Protein AF-A0A1H1WS53-F1 (afdb_monomer)

Sequence (113 aa):
MIFYGVCLVGAALLAYLMKKSQVQYPCAKAVTLLIFGSLLSNISLAQNFTQSQIPEVNDGIAISNRISYWIIGEGNWSPERFGAFYEQSVFITIALMFVYVFVLMIESRIKNK

Mean predicted aligned error: 5.32 Å

Radius of gyration: 17.28 Å; Cα contacts (8 Å, |Δi|>4): 100; chains: 1; bounding box: 46×21×45 Å

Structure (mmCIF, N/CA/C/O backbone):
data_AF-A0A1H1WS53-F1
#
_entry.id   AF-A0A1H1WS53-F1
#
loop_
_atom_site.group_PDB
_atom_site.id
_atom_site.type_symbol
_atom_site.label_atom_id
_atom_site.label_alt_id
_atom_site.label_comp_id
_atom_site.label_asym_id
_atom_site.label_entity_id
_atom_site.label_seq_id
_atom_site.pdbx_PDB_ins_code
_atom_site.Cartn_x
_atom_site.Cartn_y
_atom_site.Cartn_z
_atom_site.occupancy
_atom_site.B_iso_or_equiv
_atom_site.auth_seq_id
_atom_site.auth_comp_id
_atom_site.auth_asym_id
_atom_site.auth_atom_id
_atom_site.pdbx_PDB_model_num
ATOM 1 N N . MET A 1 1 ? 3.532 -9.779 -7.020 1.00 76.06 1 MET A N 1
ATOM 2 C CA . MET A 1 1 ? 2.281 -9.585 -6.258 1.00 76.06 1 MET A CA 1
ATOM 3 C C . MET A 1 1 ? 2.353 -10.142 -4.837 1.00 76.06 1 MET A C 1
ATOM 5 O O . MET A 1 1 ? 1.518 -9.784 -4.013 1.00 76.06 1 MET A O 1
ATOM 9 N N . ILE A 1 2 ? 3.358 -10.969 -4.520 1.00 88.69 2 ILE A N 1
ATOM 10 C CA . ILE A 1 2 ? 3.563 -11.568 -3.192 1.00 88.69 2 ILE A CA 1
ATOM 11 C C . ILE A 1 2 ? 3.655 -10.493 -2.100 1.00 88.69 2 ILE A C 1
ATOM 13 O O . ILE A 1 2 ? 3.060 -10.653 -1.039 1.00 88.69 2 ILE A O 1
ATOM 17 N N . PHE A 1 3 ? 4.324 -9.368 -2.383 1.00 91.00 3 PHE A N 1
ATOM 18 C CA . PHE A 1 3 ? 4.463 -8.256 -1.437 1.00 91.00 3 PHE A CA 1
ATOM 19 C C . PHE A 1 3 ? 3.110 -7.747 -0.905 1.00 91.00 3 PHE A C 1
ATOM 21 O O . PHE A 1 3 ? 2.933 -7.636 0.306 1.00 91.00 3 PHE A O 1
ATOM 28 N N . TYR A 1 4 ? 2.124 -7.521 -1.779 1.00 91.00 4 TYR A N 1
ATOM 29 C CA . TYR A 1 4 ? 0.796 -7.063 -1.356 1.00 91.00 4 TYR A CA 1
ATOM 30 C C . TYR A 1 4 ? 0.076 -8.098 -0.488 1.00 91.00 4 TYR A C 1
ATOM 32 O O . TYR A 1 4 ? -0.558 -7.732 0.500 1.00 91.00 4 TYR A O 1
ATOM 40 N N . GLY A 1 5 ? 0.226 -9.388 -0.806 1.00 91.69 5 GLY A N 1
ATOM 41 C CA . GLY A 1 5 ? -0.282 -10.474 0.033 1.00 91.69 5 GLY A CA 1
ATOM 42 C C . GLY A 1 5 ? 0.329 -10.452 1.436 1.00 91.69 5 GLY A C 1
ATOM 43 O O . GLY A 1 5 ? -0.400 -10.524 2.424 1.00 91.69 5 GLY A O 1
ATOM 44 N N . VAL A 1 6 ? 1.649 -10.262 1.537 1.00 93.81 6 VAL A N 1
ATOM 45 C CA . VAL A 1 6 ? 2.354 -10.127 2.823 1.00 93.81 6 VAL A CA 1
ATOM 46 C C . VAL A 1 6 ? 1.849 -8.914 3.609 1.00 93.81 6 VAL A C 1
ATOM 48 O O . VAL A 1 6 ? 1.577 -9.040 4.802 1.00 93.81 6 VAL A O 1
ATOM 51 N N . CYS A 1 7 ? 1.655 -7.761 2.960 1.00 95.00 7 CYS A N 1
ATOM 52 C CA . CYS A 1 7 ? 1.100 -6.572 3.612 1.00 95.00 7 CYS A CA 1
ATOM 53 C C . CYS A 1 7 ? -0.321 -6.804 4.143 1.00 95.00 7 CYS A C 1
ATOM 55 O O . CYS A 1 7 ? -0.612 -6.420 5.274 1.00 95.00 7 CYS A O 1
ATOM 57 N N . LEU A 1 8 ? -1.193 -7.454 3.364 1.00 95.81 8 LEU A N 1
ATOM 58 C CA . LEU A 1 8 ? -2.568 -7.760 3.772 1.00 95.81 8 LEU A CA 1
ATOM 59 C C . LEU A 1 8 ? -2.613 -8.720 4.962 1.00 95.81 8 LEU A C 1
ATOM 61 O O . LEU A 1 8 ? -3.307 -8.450 5.943 1.00 95.81 8 LEU A O 1
ATOM 65 N N . VAL A 1 9 ? -1.841 -9.807 4.908 1.00 97.00 9 VAL A N 1
ATOM 66 C CA . VAL A 1 9 ? -1.746 -10.771 6.013 1.00 97.00 9 VAL A CA 1
ATOM 67 C C . VAL A 1 9 ? -1.169 -10.099 7.259 1.00 97.00 9 VAL A C 1
ATOM 69 O O . VAL A 1 9 ? -1.732 -10.238 8.343 1.00 97.00 9 VAL A O 1
ATOM 72 N N . GLY A 1 10 ? -0.100 -9.312 7.111 1.00 95.69 10 GLY A N 1
ATOM 73 C CA . GLY A 1 10 ? 0.497 -8.553 8.208 1.00 95.69 10 GLY A CA 1
ATOM 74 C C . GLY A 1 10 ? -0.486 -7.571 8.849 1.00 95.69 10 GLY A C 1
ATOM 75 O O . GLY A 1 10 ? -0.589 -7.521 10.073 1.00 95.69 10 GLY A O 1
ATOM 76 N N . ALA A 1 11 ? -1.264 -6.843 8.044 1.00 96.50 11 ALA A N 1
ATOM 77 C CA . ALA A 1 11 ? -2.276 -5.912 8.537 1.00 96.50 11 ALA A CA 1
ATOM 78 C C . ALA A 1 11 ? -3.418 -6.633 9.266 1.00 96.50 11 ALA A C 1
ATOM 80 O O . ALA A 1 11 ? -3.827 -6.193 10.340 1.00 96.50 11 ALA A O 1
ATOM 81 N N . ALA A 1 12 ? -3.897 -7.762 8.735 1.00 96.44 12 ALA A N 1
ATOM 82 C CA . ALA A 1 12 ? -4.932 -8.568 9.378 1.00 96.44 12 ALA A CA 1
ATOM 83 C C . ALA A 1 12 ? -4.462 -9.139 10.727 1.00 96.44 12 ALA A C 1
ATOM 85 O O . ALA A 1 12 ? -5.178 -9.041 11.726 1.00 96.44 12 ALA A O 1
ATOM 86 N N . LEU A 1 13 ? -3.239 -9.678 10.779 1.00 97.19 13 LEU A N 1
ATOM 87 C CA . LEU A 1 13 ? -2.628 -10.166 12.017 1.00 97.19 13 LEU A CA 1
ATOM 88 C C . LEU A 1 13 ? -2.457 -9.036 13.035 1.00 97.19 13 LEU A C 1
ATOM 90 O O . LEU A 1 13 ? -2.826 -9.199 14.198 1.00 97.19 13 LEU A O 1
ATOM 94 N N . LEU A 1 14 ? -1.959 -7.875 12.605 1.00 95.75 14 LEU A N 1
ATOM 95 C CA . LEU A 1 14 ? -1.790 -6.712 13.472 1.00 95.75 14 LEU A CA 1
ATOM 96 C C . LEU A 1 14 ? -3.140 -6.242 14.033 1.00 95.75 14 LEU A C 1
ATOM 98 O O . LEU A 1 14 ? -3.257 -6.037 15.241 1.00 95.75 14 LEU A O 1
ATOM 102 N N . ALA A 1 15 ? -4.173 -6.132 13.191 1.00 96.06 15 ALA A N 1
ATOM 103 C CA . ALA A 1 15 ? -5.528 -5.785 13.616 1.00 96.06 15 ALA A CA 1
ATOM 104 C C . ALA A 1 15 ? -6.062 -6.771 14.664 1.00 96.06 15 ALA A C 1
ATOM 106 O O . ALA A 1 15 ? -6.589 -6.353 15.697 1.00 96.06 15 ALA A O 1
ATOM 107 N N . TYR A 1 16 ? -5.891 -8.077 14.427 1.00 96.62 16 TYR A N 1
ATOM 108 C CA . TYR A 1 16 ? -6.311 -9.128 15.351 1.00 96.62 16 TYR A CA 1
ATOM 109 C C . TYR A 1 16 ? -5.600 -9.019 16.707 1.00 96.62 16 TYR A C 1
ATOM 111 O O . TYR A 1 16 ? -6.259 -9.012 17.749 1.00 96.62 16 TYR A O 1
ATOM 119 N N . LEU A 1 17 ? -4.271 -8.876 16.704 1.00 97.00 17 LEU A N 1
ATOM 120 C CA . LEU A 1 17 ? -3.475 -8.740 17.926 1.00 97.00 17 LEU A CA 1
ATOM 121 C C . LEU A 1 17 ? -3.844 -7.471 18.702 1.00 97.00 17 LEU A C 1
ATOM 123 O O . LEU A 1 17 ? -4.055 -7.531 19.910 1.00 97.00 17 LEU A O 1
ATOM 127 N N . MET A 1 18 ? -3.998 -6.335 18.019 1.00 96.19 18 MET A N 1
ATOM 128 C CA . MET A 1 18 ? -4.398 -5.074 18.649 1.00 96.19 18 MET A CA 1
ATOM 129 C C . MET A 1 18 ? -5.813 -5.140 19.229 1.00 96.19 18 MET A C 1
ATOM 131 O O . MET A 1 18 ? -6.039 -4.636 20.329 1.00 96.19 18 MET A O 1
ATOM 135 N N . LYS A 1 19 ? -6.750 -5.803 18.539 1.00 92.94 19 LYS A N 1
ATOM 136 C CA . LYS A 1 19 ? -8.106 -6.037 19.052 1.00 92.94 19 LYS A CA 1
ATOM 137 C C . LYS A 1 19 ? -8.085 -6.925 20.297 1.00 92.94 19 LYS A C 1
ATOM 139 O O . LYS A 1 19 ? -8.768 -6.612 21.269 1.00 92.94 19 LYS A O 1
ATOM 144 N N . LYS A 1 20 ? -7.276 -7.991 20.297 1.00 94.25 20 LYS A N 1
ATOM 145 C CA . LYS A 1 20 ? -7.087 -8.874 21.462 1.00 94.25 20 LYS A CA 1
ATOM 146 C C . LYS A 1 20 ? -6.496 -8.121 22.659 1.00 94.25 20 LYS A C 1
ATOM 148 O O . LYS A 1 20 ? -6.920 -8.353 23.784 1.00 94.25 20 LYS A O 1
ATOM 153 N N . SER A 1 21 ? -5.578 -7.192 22.408 1.00 93.06 21 SER A N 1
ATOM 154 C CA . SER A 1 21 ? -4.940 -6.353 23.431 1.00 93.06 21 SER A CA 1
ATOM 155 C C . SER A 1 21 ? -5.727 -5.083 23.790 1.00 93.06 21 SER A C 1
ATOM 157 O O . SER A 1 21 ? -5.181 -4.211 24.459 1.00 93.06 21 SER A O 1
ATOM 159 N N . GLN A 1 22 ? -6.980 -4.941 23.331 1.00 91.00 22 GLN A N 1
ATOM 160 C CA . GLN A 1 22 ? -7.850 -3.778 23.583 1.00 91.00 22 GLN A CA 1
ATOM 161 C C . GLN A 1 22 ? -7.225 -2.416 23.223 1.00 91.00 22 GLN A C 1
ATOM 163 O O . GLN A 1 22 ? -7.544 -1.374 23.801 1.00 91.00 22 GLN A O 1
ATOM 168 N N . VAL A 1 23 ? -6.338 -2.405 22.229 1.00 91.75 23 VAL A N 1
ATOM 169 C CA . VAL A 1 23 ? -5.740 -1.176 21.709 1.00 91.75 23 VAL A CA 1
ATOM 170 C C . VAL A 1 23 ? -6.825 -0.339 21.037 1.00 91.75 23 VAL A C 1
ATOM 172 O O . VAL A 1 23 ? -7.685 -0.859 20.333 1.00 91.75 23 VAL A O 1
ATOM 175 N N . GLN A 1 24 ? -6.771 0.981 21.216 1.00 91.44 24 GLN A N 1
ATOM 176 C CA . GLN A 1 24 ? -7.712 1.888 20.560 1.00 91.44 24 GLN A CA 1
ATOM 177 C C . GLN A 1 24 ? -7.469 1.945 19.046 1.00 91.44 24 GLN A C 1
ATOM 179 O O . GLN A 1 24 ? -6.315 2.075 18.621 1.00 91.44 24 GLN A O 1
ATOM 184 N N . TYR A 1 25 ? -8.556 1.914 18.272 1.00 93.44 25 TYR A N 1
ATOM 185 C CA . TYR A 1 25 ? -8.575 2.021 16.805 1.00 93.44 25 TYR A CA 1
ATOM 186 C C . TYR A 1 25 ? -7.709 0.965 16.085 1.00 93.44 25 TYR A C 1
ATOM 188 O O . TYR A 1 25 ? -6.790 1.317 15.334 1.00 93.44 25 TYR A O 1
ATOM 196 N N . PRO A 1 26 ? -7.910 -0.338 16.366 1.00 95.44 26 PRO A N 1
ATOM 197 C CA . PRO A 1 26 ? -7.072 -1.394 15.809 1.00 95.44 26 PRO A CA 1
ATOM 198 C C . PRO A 1 26 ? -7.159 -1.467 14.277 1.00 95.44 26 PRO A C 1
ATOM 200 O O . PRO A 1 26 ? -6.136 -1.630 13.612 1.00 95.44 26 PRO A O 1
ATOM 203 N N . CYS A 1 27 ? -8.342 -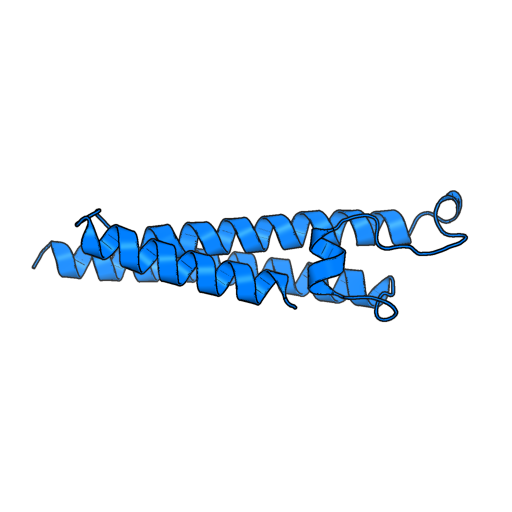1.314 13.685 1.00 94.94 27 CYS A N 1
ATOM 204 C CA . CYS A 1 27 ? -8.486 -1.396 12.235 1.00 94.94 27 CYS A CA 1
ATOM 205 C C . CYS A 1 27 ? -7.847 -0.184 11.550 1.00 94.94 27 CYS A C 1
ATOM 207 O O . CYS A 1 27 ? -7.129 -0.364 10.569 1.00 94.94 27 CYS A O 1
ATOM 209 N N . ALA A 1 28 ? -8.018 1.032 12.080 1.00 96.00 28 ALA A N 1
ATOM 210 C CA . ALA A 1 28 ? -7.386 2.228 11.521 1.00 96.00 28 ALA A CA 1
ATOM 211 C C . ALA A 1 28 ? -5.852 2.103 11.519 1.00 96.00 28 ALA A C 1
ATOM 213 O O . ALA A 1 28 ? -5.207 2.366 10.504 1.00 96.00 28 ALA A O 1
ATOM 214 N N . LYS A 1 29 ? -5.267 1.606 12.616 1.00 95.62 29 LYS A N 1
ATOM 215 C CA . LYS A 1 29 ? -3.821 1.341 12.717 1.00 95.62 29 LYS A CA 1
ATOM 216 C C . LYS A 1 29 ? -3.342 0.258 11.748 1.00 95.62 29 LYS A C 1
ATOM 218 O O . LYS A 1 29 ? -2.241 0.357 11.212 1.00 95.62 29 LYS A O 1
ATOM 223 N N . ALA A 1 30 ? -4.159 -0.759 11.484 1.00 96.69 30 ALA A N 1
ATOM 224 C CA . ALA A 1 30 ? -3.843 -1.763 10.472 1.00 96.69 30 ALA A CA 1
ATOM 225 C C . ALA A 1 30 ? -3.863 -1.178 9.049 1.00 96.69 30 ALA A C 1
ATOM 227 O O . ALA A 1 30 ? -2.990 -1.502 8.246 1.00 96.69 30 ALA A O 1
ATOM 228 N N . VAL A 1 31 ? -4.789 -0.259 8.748 1.00 96.88 31 VAL A N 1
ATOM 229 C CA . VAL A 1 31 ? -4.783 0.474 7.470 1.00 96.88 31 VAL A CA 1
ATOM 230 C C . VAL A 1 31 ? -3.519 1.326 7.332 1.00 96.88 31 VAL A C 1
ATOM 232 O O . VAL A 1 31 ? -2.949 1.387 6.246 1.00 96.88 31 VAL A O 1
ATOM 235 N N . THR A 1 32 ? -3.005 1.912 8.418 1.00 96.44 32 THR A N 1
ATOM 236 C CA . THR A 1 32 ? -1.714 2.622 8.394 1.00 96.44 32 THR A CA 1
ATOM 237 C C . THR A 1 32 ? -0.563 1.721 7.929 1.00 96.44 32 THR A C 1
ATOM 239 O O . THR A 1 32 ? 0.268 2.157 7.135 1.00 96.44 32 THR A O 1
ATOM 242 N N . LEU A 1 33 ? -0.530 0.447 8.341 1.00 96.00 33 LEU A N 1
ATOM 243 C CA . LEU A 1 33 ? 0.468 -0.510 7.845 1.00 96.00 33 LEU A CA 1
ATOM 244 C C . LEU A 1 33 ? 0.337 -0.739 6.330 1.00 96.00 33 LEU A C 1
ATOM 246 O O . LEU A 1 33 ? 1.344 -0.792 5.624 1.00 96.00 33 LEU A O 1
ATOM 250 N N . LEU A 1 34 ? -0.895 -0.839 5.822 1.00 97.31 34 LEU A N 1
ATOM 251 C CA . LEU A 1 34 ? -1.148 -0.967 4.384 1.00 97.31 34 LEU A CA 1
ATOM 252 C C . LEU A 1 34 ? -0.692 0.276 3.615 1.00 97.31 34 LEU A C 1
ATOM 254 O O . LEU A 1 34 ? -0.100 0.134 2.547 1.00 97.31 34 LEU A O 1
ATOM 258 N N . ILE A 1 35 ? -0.901 1.4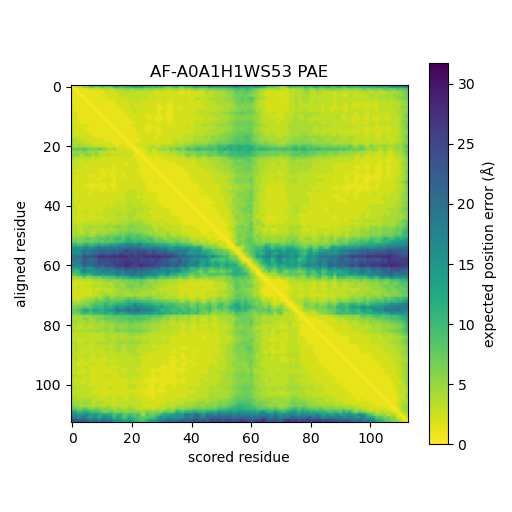75 4.168 1.00 97.31 35 ILE A N 1
ATOM 259 C CA . ILE A 1 35 ? -0.399 2.730 3.588 1.00 97.31 35 ILE A CA 1
ATOM 260 C C . ILE A 1 35 ? 1.128 2.691 3.493 1.00 97.31 35 ILE A C 1
ATOM 262 O O . ILE A 1 35 ? 1.673 2.960 2.425 1.00 97.31 35 ILE A O 1
ATOM 266 N N . PHE A 1 36 ? 1.828 2.297 4.563 1.00 96.50 36 PHE A N 1
ATOM 267 C CA . PHE A 1 36 ? 3.288 2.178 4.528 1.00 96.50 36 PHE A CA 1
ATOM 268 C C . PHE A 1 36 ? 3.770 1.145 3.506 1.00 96.50 36 PHE A C 1
ATOM 270 O O . PHE A 1 36 ? 4.709 1.420 2.762 1.00 96.50 36 PHE A O 1
ATOM 277 N N . GLY A 1 37 ? 3.112 -0.013 3.408 1.00 94.88 37 GLY A N 1
ATOM 278 C CA . GLY A 1 37 ? 3.421 -1.005 2.375 1.00 94.88 37 GLY A CA 1
ATOM 279 C C . GLY A 1 37 ? 3.215 -0.458 0.958 1.00 94.88 37 GLY A C 1
ATOM 280 O O . GLY A 1 37 ? 4.061 -0.644 0.080 1.00 94.88 37 GLY A O 1
ATOM 281 N N . SER A 1 38 ? 2.124 0.275 0.739 1.00 95.25 38 SER A N 1
ATOM 282 C CA . SER A 1 38 ? 1.830 0.916 -0.544 1.00 95.25 38 SER A CA 1
ATOM 283 C C . SER A 1 38 ? 2.872 1.980 -0.907 1.00 95.25 38 SER A C 1
ATOM 285 O O . SER A 1 38 ? 3.371 1.985 -2.030 1.00 95.25 38 SER A O 1
ATOM 287 N N . LEU A 1 39 ? 3.292 2.810 0.053 1.00 94.81 39 LEU A N 1
ATOM 288 C CA . LEU A 1 39 ? 4.363 3.795 -0.134 1.00 94.81 39 LEU A CA 1
ATOM 289 C C . LEU A 1 39 ? 5.712 3.137 -0.442 1.00 94.81 39 LEU A C 1
ATOM 291 O O . LEU A 1 39 ? 6.410 3.567 -1.355 1.00 94.81 39 LEU A O 1
ATOM 295 N N . LEU A 1 40 ? 6.071 2.065 0.269 1.00 94.75 40 LEU A N 1
ATOM 296 C CA . LEU A 1 40 ? 7.290 1.303 -0.014 1.00 94.75 40 LEU A CA 1
ATOM 297 C C . LEU A 1 40 ? 7.272 0.706 -1.424 1.00 94.75 40 LEU A C 1
ATOM 299 O O . LEU A 1 40 ? 8.293 0.734 -2.112 1.00 94.75 40 LEU A O 1
ATOM 303 N N . SER A 1 41 ? 6.115 0.210 -1.869 1.00 92.62 41 SER A N 1
ATOM 304 C CA . SER A 1 41 ? 5.926 -0.247 -3.250 1.00 92.62 41 SER A CA 1
ATOM 305 C C . SER A 1 41 ? 6.150 0.898 -4.227 1.00 92.62 41 SER A C 1
ATOM 307 O O . SER A 1 41 ? 6.923 0.754 -5.167 1.00 92.62 41 SER A O 1
ATOM 309 N N . ASN A 1 42 ? 5.515 2.043 -3.970 1.00 94.31 42 ASN A N 1
ATOM 310 C CA . ASN A 1 42 ? 5.595 3.220 -4.820 1.00 94.31 42 ASN A CA 1
ATOM 311 C C . ASN A 1 42 ? 7.036 3.707 -4.996 1.00 94.31 42 ASN A C 1
ATOM 313 O O . ASN A 1 42 ? 7.499 3.831 -6.125 1.00 94.31 42 ASN A O 1
ATOM 317 N N . ILE A 1 43 ? 7.770 3.883 -3.895 1.00 92.88 43 ILE A N 1
ATOM 318 C CA . ILE A 1 43 ? 9.171 4.321 -3.913 1.00 92.88 43 ILE A CA 1
ATOM 319 C C . ILE A 1 43 ? 10.045 3.312 -4.667 1.00 92.88 43 ILE A C 1
ATOM 321 O O . ILE A 1 43 ? 10.858 3.695 -5.505 1.00 92.88 43 ILE A O 1
ATOM 325 N N . SER A 1 44 ? 9.861 2.017 -4.400 1.00 91.12 44 SER A N 1
ATOM 326 C CA . SER A 1 44 ? 10.662 0.952 -5.020 1.00 91.12 44 SER A CA 1
ATOM 327 C C . SER A 1 44 ? 10.438 0.865 -6.533 1.00 91.12 44 SER A C 1
ATOM 329 O O . SER A 1 44 ? 11.390 0.699 -7.304 1.00 91.12 44 SER A O 1
ATOM 331 N N . LEU A 1 45 ? 9.181 1.009 -6.962 1.00 90.62 45 LEU A N 1
ATOM 332 C CA . LEU A 1 45 ? 8.790 1.024 -8.368 1.00 90.62 45 LEU A CA 1
ATOM 333 C C . LEU A 1 45 ? 9.259 2.304 -9.063 1.00 90.62 45 LEU A C 1
ATOM 335 O O . LEU A 1 45 ? 9.795 2.209 -10.160 1.00 90.62 45 LEU A O 1
ATOM 339 N N . ALA A 1 46 ? 9.154 3.466 -8.411 1.00 89.62 46 ALA A N 1
ATOM 340 C CA . ALA A 1 46 ? 9.658 4.735 -8.934 1.00 89.62 46 ALA A CA 1
ATOM 341 C C . ALA A 1 46 ? 11.170 4.683 -9.185 1.00 89.62 46 ALA A C 1
ATOM 343 O O . ALA A 1 46 ? 11.627 5.072 -10.254 1.00 89.62 46 ALA A O 1
ATOM 344 N N . GLN A 1 47 ? 11.944 4.144 -8.235 1.00 88.38 47 GLN A N 1
ATOM 345 C CA . GLN A 1 47 ? 13.392 3.971 -8.386 1.00 88.38 47 GLN A CA 1
ATOM 346 C C . GLN A 1 47 ? 13.753 3.052 -9.556 1.00 88.38 47 GLN A C 1
ATOM 348 O O . GLN A 1 47 ? 14.671 3.355 -10.309 1.00 88.38 47 GLN A O 1
ATOM 353 N N . ASN A 1 48 ? 13.043 1.932 -9.724 1.00 86.56 48 ASN A N 1
ATOM 354 C CA . ASN A 1 48 ? 13.321 1.021 -10.839 1.00 86.56 48 ASN A CA 1
ATOM 355 C C . ASN A 1 48 ? 12.866 1.614 -12.176 1.00 86.56 48 ASN A C 1
ATOM 357 O O . ASN A 1 48 ? 13.551 1.443 -13.179 1.00 86.56 48 ASN A O 1
ATOM 361 N N . PHE A 1 49 ? 11.753 2.351 -12.189 1.00 85.06 49 PHE A N 1
ATOM 362 C CA . PHE A 1 49 ? 11.288 3.057 -13.374 1.00 85.06 49 PHE A CA 1
ATOM 363 C C . PHE A 1 49 ? 12.308 4.102 -13.831 1.00 85.06 49 PHE A C 1
ATOM 365 O O . PHE A 1 49 ? 12.726 4.065 -14.983 1.00 85.06 49 PHE A O 1
ATOM 372 N N . THR A 1 50 ? 12.781 4.979 -12.943 1.00 85.00 50 THR A N 1
ATOM 373 C CA . THR A 1 50 ? 13.774 6.003 -13.310 1.00 85.00 50 THR A CA 1
ATOM 374 C C . THR A 1 50 ? 15.098 5.387 -13.744 1.00 85.00 50 THR A C 1
ATOM 376 O O . THR A 1 50 ? 15.668 5.819 -14.741 1.00 85.00 50 THR A O 1
ATOM 379 N N . GLN A 1 51 ? 15.558 4.336 -13.059 1.00 81.12 51 GLN A N 1
ATOM 380 C CA . GLN A 1 51 ? 16.765 3.610 -13.452 1.00 81.12 51 GLN A CA 1
ATOM 381 C C . GLN A 1 51 ? 16.620 2.949 -14.821 1.00 81.12 51 GLN A C 1
ATOM 383 O O . GLN A 1 51 ? 17.571 2.991 -15.592 1.00 81.12 51 GLN A O 1
ATOM 388 N N . SER A 1 52 ? 15.441 2.417 -15.167 1.00 75.94 52 SER A N 1
ATOM 389 C CA . SER A 1 52 ? 15.184 1.796 -16.477 1.00 75.94 52 SER A CA 1
ATOM 390 C C . SER A 1 52 ? 15.281 2.765 -17.666 1.00 75.94 52 SER A C 1
ATOM 392 O O . SER A 1 52 ? 15.378 2.322 -18.805 1.00 75.94 52 SER A O 1
ATOM 394 N N . GLN A 1 53 ? 15.270 4.079 -17.416 1.00 76.81 53 GLN A N 1
ATOM 395 C CA . GLN A 1 53 ? 15.365 5.118 -18.448 1.00 76.81 53 GLN A CA 1
ATOM 396 C C . GLN A 1 53 ? 16.809 5.576 -18.721 1.00 76.81 53 GLN A C 1
AT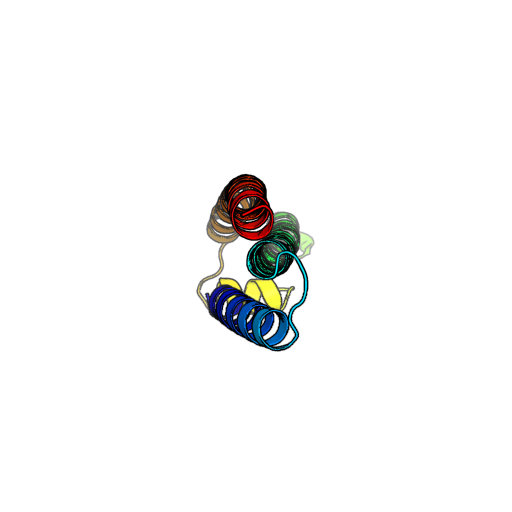OM 398 O O . GLN A 1 53 ? 17.028 6.356 -19.644 1.00 76.81 53 GLN A O 1
ATOM 403 N N . ILE A 1 54 ? 17.796 5.138 -17.928 1.00 77.31 54 ILE A N 1
ATOM 404 C CA . ILE A 1 54 ? 19.199 5.561 -18.066 1.00 77.31 54 ILE A CA 1
ATOM 405 C C . ILE A 1 54 ? 19.931 4.583 -19.005 1.00 77.31 54 ILE A C 1
ATOM 407 O O . ILE A 1 54 ? 20.098 3.420 -18.628 1.00 77.31 54 ILE A O 1
ATOM 411 N N . PRO A 1 55 ? 20.397 5.007 -20.198 1.00 65.31 55 PRO A N 1
ATOM 412 C CA . PRO A 1 55 ? 20.991 4.099 -21.187 1.00 65.31 55 PRO A CA 1
ATOM 413 C C . PRO A 1 55 ? 22.260 3.383 -20.694 1.00 65.31 55 PRO A C 1
ATOM 415 O O . PRO A 1 55 ? 22.432 2.201 -20.952 1.00 65.31 55 PRO A O 1
ATOM 418 N N . GLU A 1 56 ? 23.111 4.067 -19.923 1.00 65.69 56 GLU A N 1
ATOM 419 C CA . GLU A 1 56 ? 24.414 3.559 -19.444 1.00 65.69 56 GLU A CA 1
ATOM 420 C C . GLU A 1 56 ? 24.307 2.491 -18.340 1.00 65.69 56 GLU A C 1
ATOM 422 O O . GLU A 1 56 ? 25.279 1.803 -18.039 1.00 65.69 56 GLU A O 1
ATOM 427 N N . VAL A 1 57 ? 23.132 2.349 -17.719 1.00 58.44 57 VAL A N 1
ATOM 428 C CA . VAL A 1 57 ? 22.881 1.394 -16.623 1.00 58.44 57 VAL A CA 1
ATOM 429 C C . VAL A 1 57 ? 22.216 0.105 -17.140 1.00 58.44 57 VAL A C 1
ATOM 431 O O . VAL A 1 57 ? 22.189 -0.896 -16.429 1.00 58.44 57 VAL A O 1
ATOM 434 N N . ASN A 1 58 ? 21.698 0.096 -18.377 1.00 57.47 58 ASN A N 1
ATOM 435 C CA . ASN A 1 58 ? 20.704 -0.880 -18.848 1.00 57.47 58 ASN A CA 1
ATOM 436 C C . ASN A 1 58 ? 21.140 -1.787 -20.014 1.00 57.47 58 ASN A C 1
ATOM 438 O O . ASN A 1 58 ? 20.290 -2.222 -20.789 1.00 57.47 58 ASN A O 1
ATOM 442 N N . ASP A 1 59 ? 22.409 -2.191 -20.093 1.00 56.41 59 ASP A N 1
ATOM 443 C CA . ASP A 1 59 ? 22.798 -3.323 -20.966 1.00 56.41 59 ASP A CA 1
ATOM 444 C C . ASP A 1 59 ? 22.253 -4.681 -20.467 1.00 56.41 59 ASP A C 1
ATOM 446 O O . ASP A 1 59 ? 22.295 -5.694 -21.165 1.00 56.41 59 ASP A O 1
ATOM 450 N N . GLY A 1 60 ? 21.684 -4.711 -19.261 1.00 52.59 60 GLY A N 1
ATOM 451 C CA . GLY A 1 60 ? 20.982 -5.855 -18.697 1.00 52.59 60 GLY A CA 1
ATOM 452 C C . GLY A 1 60 ? 19.983 -5.360 -17.669 1.00 52.59 60 GLY A C 1
ATOM 453 O O . GLY A 1 60 ? 20.325 -5.155 -16.510 1.00 52.59 60 GLY A O 1
ATOM 454 N N . ILE A 1 61 ? 18.755 -5.117 -18.111 1.00 56.97 61 ILE A N 1
ATOM 455 C CA . ILE A 1 61 ? 17.665 -4.634 -17.270 1.00 56.97 61 ILE A CA 1
ATOM 456 C C . ILE A 1 61 ? 17.453 -5.666 -16.143 1.00 56.97 61 ILE A C 1
ATOM 458 O O . ILE A 1 61 ? 16.933 -6.751 -16.355 1.00 56.97 61 ILE A O 1
ATOM 462 N N . ALA A 1 62 ? 17.915 -5.382 -14.933 1.00 59.94 62 ALA A N 1
ATOM 463 C CA . ALA A 1 62 ? 17.731 -6.259 -13.784 1.00 59.94 62 ALA A CA 1
ATOM 464 C C . ALA A 1 62 ? 16.971 -5.488 -12.712 1.00 59.94 62 ALA A C 1
ATOM 466 O O . ALA A 1 62 ? 17.253 -4.318 -12.458 1.00 59.94 62 ALA A O 1
ATOM 467 N N . ILE A 1 63 ? 15.992 -6.136 -12.077 1.00 65.88 63 ILE A N 1
ATOM 468 C CA . ILE A 1 63 ? 15.266 -5.528 -10.963 1.00 65.88 63 ILE A CA 1
ATOM 469 C C . ILE A 1 63 ? 16.268 -5.213 -9.845 1.00 65.88 63 ILE A C 1
ATOM 471 O O . ILE A 1 63 ? 16.806 -6.124 -9.217 1.00 65.88 63 ILE A O 1
ATOM 475 N N . SER A 1 64 ? 16.493 -3.931 -9.566 1.00 70.88 64 SER A N 1
ATOM 476 C CA . SER A 1 64 ? 17.479 -3.482 -8.575 1.00 70.88 64 SER A CA 1
ATOM 477 C C . SER A 1 64 ? 16.942 -3.529 -7.140 1.00 70.88 64 SER A C 1
ATOM 479 O O . SER A 1 64 ? 17.709 -3.590 -6.180 1.00 70.88 64 SER A O 1
ATOM 481 N N . ASN A 1 65 ? 15.614 -3.520 -6.973 1.00 80.38 65 ASN A N 1
ATOM 482 C CA . ASN A 1 65 ? 14.950 -3.468 -5.672 1.00 80.38 65 ASN A CA 1
ATOM 483 C C . ASN A 1 65 ? 14.159 -4.754 -5.380 1.00 80.38 65 ASN A C 1
ATOM 485 O O . ASN A 1 65 ? 13.280 -5.169 -6.136 1.00 80.38 65 ASN A O 1
ATOM 489 N N . ARG A 1 66 ? 14.419 -5.359 -4.216 1.00 85.06 66 ARG A N 1
ATOM 490 C CA . ARG A 1 66 ? 13.787 -6.615 -3.782 1.00 85.06 66 ARG A CA 1
ATOM 491 C C . ARG A 1 66 ? 12.263 -6.518 -3.620 1.00 85.06 66 ARG A C 1
ATOM 493 O O . ARG A 1 66 ? 11.566 -7.497 -3.871 1.00 85.06 66 ARG A O 1
ATOM 500 N N . ILE A 1 67 ? 11.735 -5.354 -3.240 1.00 85.44 67 ILE A N 1
ATOM 501 C CA . ILE A 1 67 ? 10.287 -5.103 -3.160 1.00 85.44 67 ILE A CA 1
ATOM 502 C C . ILE A 1 67 ? 9.692 -5.084 -4.568 1.00 85.44 67 ILE A C 1
ATOM 504 O O . ILE A 1 67 ? 8.709 -5.778 -4.819 1.00 85.44 67 ILE A O 1
ATOM 508 N N . SER A 1 68 ? 10.328 -4.383 -5.510 1.00 84.00 68 SER A N 1
ATOM 509 C CA . SER A 1 68 ? 9.923 -4.396 -6.922 1.00 84.00 68 SER A CA 1
ATOM 510 C C . SER A 1 68 ? 9.947 -5.810 -7.501 1.00 84.00 68 SER A C 1
ATOM 512 O O . SER A 1 68 ? 9.030 -6.195 -8.222 1.00 84.00 68 SER A O 1
ATOM 514 N N . TYR A 1 69 ? 10.924 -6.627 -7.101 1.00 87.25 69 TYR A N 1
ATOM 515 C CA . TYR A 1 69 ? 11.002 -8.034 -7.484 1.00 87.25 69 TYR A CA 1
ATOM 516 C C . TYR A 1 69 ? 9.826 -8.841 -6.918 1.00 87.25 69 TYR A C 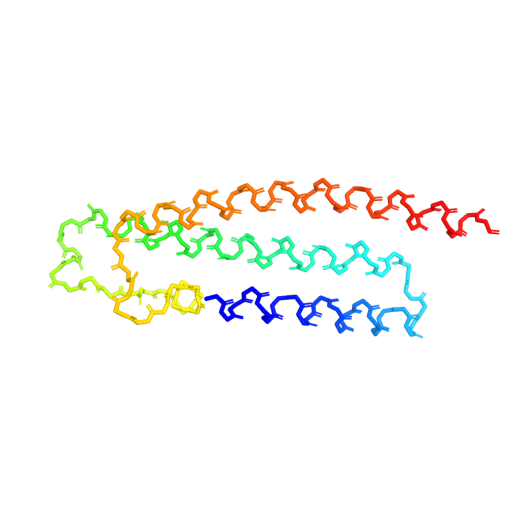1
AT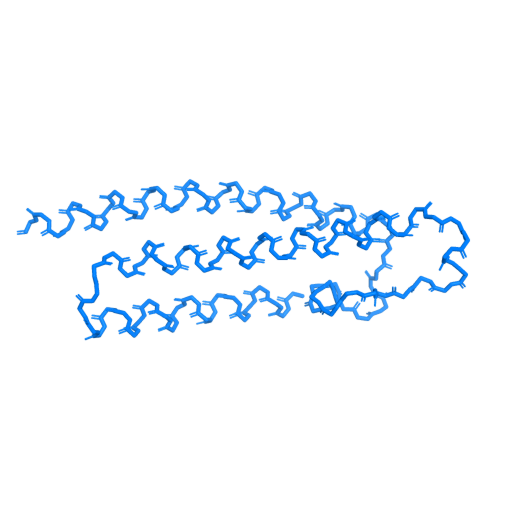OM 518 O O . TYR A 1 69 ? 9.181 -9.589 -7.645 1.00 87.25 69 TYR A O 1
ATOM 526 N N . TRP A 1 70 ? 9.451 -8.645 -5.650 1.00 88.25 70 TRP A N 1
ATOM 527 C CA . TRP A 1 70 ? 8.262 -9.295 -5.074 1.00 88.25 70 TRP A CA 1
ATOM 528 C C . TRP A 1 70 ? 6.936 -8.805 -5.678 1.00 88.25 70 TRP A C 1
ATOM 530 O O . TRP A 1 70 ? 5.907 -9.490 -5.565 1.00 88.25 70 TRP A O 1
ATOM 540 N N . ILE A 1 71 ? 6.927 -7.633 -6.318 1.00 88.31 71 ILE A N 1
ATOM 541 C CA . ILE A 1 71 ? 5.764 -7.074 -7.013 1.00 88.31 71 ILE A CA 1
ATOM 542 C C . ILE A 1 71 ? 5.671 -7.607 -8.449 1.00 88.31 71 ILE A C 1
ATOM 544 O O . ILE A 1 71 ? 4.624 -8.149 -8.800 1.00 88.31 71 ILE A O 1
ATOM 548 N N . ILE A 1 72 ? 6.736 -7.516 -9.242 1.00 86.44 72 ILE A N 1
ATOM 549 C CA . ILE A 1 72 ? 6.713 -7.811 -10.685 1.00 86.44 72 ILE A CA 1
ATOM 550 C C . ILE A 1 72 ? 7.144 -9.252 -10.998 1.0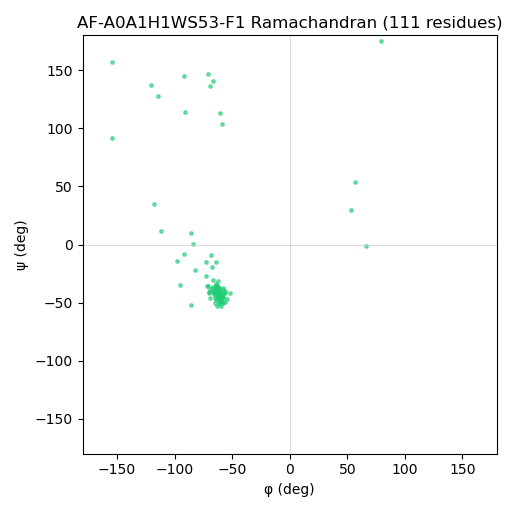0 86.44 72 ILE A C 1
ATOM 552 O O . ILE A 1 72 ? 6.563 -9.885 -11.877 1.00 86.44 72 ILE A O 1
ATOM 556 N N . GLY A 1 73 ? 8.091 -9.805 -10.238 1.00 83.06 73 GLY A N 1
ATOM 557 C CA . GLY A 1 73 ? 8.653 -11.140 -10.456 1.00 83.06 73 GLY A CA 1
ATOM 558 C C . GLY A 1 73 ? 9.705 -11.202 -11.569 1.00 83.06 73 GLY A C 1
ATOM 559 O O . GLY A 1 73 ? 9.971 -10.221 -12.266 1.00 83.06 73 GLY A O 1
ATOM 560 N N . GLU A 1 74 ? 10.322 -12.374 -11.731 1.00 77.56 74 GLU A N 1
ATOM 561 C CA . GLU A 1 74 ? 11.332 -12.612 -12.771 1.00 77.56 74 GLU A CA 1
ATOM 562 C C . GLU A 1 74 ? 10.735 -12.669 -14.173 1.00 77.56 74 GLU A C 1
ATOM 564 O O . GLU A 1 74 ? 9.604 -13.114 -14.367 1.00 77.56 74 GLU A O 1
ATOM 569 N N . GLY A 1 75 ? 11.513 -12.197 -15.153 1.00 72.56 75 GLY A N 1
ATOM 570 C CA . GLY A 1 75 ? 11.190 -12.261 -16.584 1.00 72.56 75 GLY A CA 1
ATOM 571 C C . GLY A 1 75 ? 9.986 -11.425 -17.029 1.00 72.56 75 GLY A C 1
ATOM 572 O O . GLY A 1 75 ? 9.664 -11.400 -18.210 1.00 72.56 75 GLY A O 1
ATOM 573 N N . ASN A 1 76 ? 9.319 -10.738 -16.101 1.00 72.81 76 ASN A N 1
ATOM 574 C CA . ASN A 1 76 ? 8.087 -9.992 -16.344 1.00 72.81 76 ASN A CA 1
ATOM 575 C C . ASN A 1 76 ? 8.256 -8.477 -16.222 1.00 72.81 76 ASN A C 1
ATOM 577 O O . ASN A 1 76 ? 7.261 -7.754 -16.174 1.00 72.81 76 ASN A O 1
ATOM 581 N N . TRP A 1 77 ? 9.481 -7.980 -16.151 1.00 79.00 77 TRP A N 1
ATOM 582 C CA . TRP A 1 77 ? 9.748 -6.556 -16.041 1.00 79.00 77 TRP A CA 1
ATOM 583 C C . TRP A 1 77 ? 9.931 -5.934 -17.434 1.00 79.00 77 TRP A C 1
ATOM 585 O O . TRP A 1 77 ? 10.424 -6.561 -18.365 1.00 79.00 77 TRP A O 1
ATOM 595 N N . SER A 1 78 ? 9.483 -4.692 -17.576 1.00 82.25 78 SER A N 1
ATOM 596 C CA . SER A 1 78 ? 9.784 -3.791 -18.693 1.00 82.25 78 SER A CA 1
ATOM 597 C C . SER A 1 78 ? 9.631 -2.356 -18.174 1.00 82.25 78 SER A C 1
ATOM 599 O O . SER A 1 78 ? 8.923 -2.165 -17.173 1.00 82.25 78 SER A O 1
ATOM 601 N N . PRO A 1 79 ? 10.258 -1.347 -18.799 1.00 81.31 79 PRO A N 1
ATOM 602 C CA . PRO A 1 79 ? 10.080 0.049 -18.399 1.00 81.31 79 PRO A CA 1
ATOM 603 C C . PRO A 1 79 ? 8.600 0.461 -18.322 1.00 81.31 79 PRO A C 1
ATOM 605 O O . PRO A 1 79 ? 8.169 1.081 -17.350 1.00 81.31 79 PRO A O 1
ATOM 608 N N . GLU A 1 80 ? 7.785 0.027 -19.285 1.00 85.25 80 GLU A N 1
ATOM 609 C CA . GLU A 1 80 ? 6.347 0.315 -19.344 1.00 85.25 80 GLU A CA 1
ATOM 610 C C . GLU A 1 80 ? 5.600 -0.336 -18.176 1.00 85.25 80 GLU A C 1
ATOM 612 O O . GLU A 1 80 ? 4.732 0.283 -17.560 1.00 85.25 80 GLU A O 1
ATOM 617 N N . ARG A 1 81 ? 5.959 -1.578 -17.824 1.00 85.50 81 ARG A N 1
ATOM 618 C CA . ARG A 1 81 ? 5.364 -2.275 -16.677 1.00 85.50 81 ARG A CA 1
ATOM 619 C C . ARG A 1 81 ? 5.737 -1.604 -15.361 1.00 85.50 81 ARG A C 1
ATOM 621 O O . ARG A 1 81 ? 4.870 -1.464 -14.502 1.00 85.50 81 ARG A O 1
ATOM 628 N N . PHE A 1 82 ? 6.985 -1.164 -15.196 1.00 86.12 82 PHE A N 1
ATOM 629 C CA . PHE A 1 82 ? 7.382 -0.386 -14.020 1.00 86.12 82 PHE A CA 1
ATOM 630 C C . PHE A 1 82 ? 6.560 0.897 -13.892 1.00 86.12 82 PHE A C 1
ATOM 632 O O . PHE A 1 82 ? 6.065 1.174 -12.801 1.00 86.12 82 PHE A O 1
ATOM 639 N N . GLY A 1 83 ? 6.354 1.620 -14.997 1.00 86.75 83 GLY A N 1
ATOM 640 C CA . GLY A 1 83 ? 5.495 2.805 -15.035 1.00 86.75 83 GLY A CA 1
ATOM 641 C C . GLY A 1 83 ? 4.052 2.497 -14.626 1.00 86.75 83 GLY A C 1
ATOM 642 O O . GLY A 1 83 ? 3.522 3.128 -13.714 1.00 86.75 83 GLY A O 1
ATOM 643 N N . ALA A 1 84 ? 3.446 1.461 -15.212 1.00 90.44 84 ALA A N 1
ATOM 644 C CA . ALA A 1 84 ? 2.071 1.066 -14.902 1.00 90.44 84 ALA A CA 1
ATOM 645 C C . ALA A 1 84 ? 1.882 0.659 -13.427 1.00 90.44 84 ALA A C 1
ATOM 647 O O . ALA A 1 84 ? 0.943 1.106 -12.766 1.00 90.44 84 ALA A O 1
ATOM 648 N N . PHE A 1 85 ? 2.789 -0.157 -12.875 1.00 90.62 85 PHE A N 1
ATOM 649 C CA . PHE A 1 85 ? 2.735 -0.537 -11.460 1.00 90.62 85 PHE A CA 1
ATOM 650 C C . PHE A 1 85 ? 2.997 0.656 -10.535 1.00 90.62 85 PHE A C 1
ATOM 652 O O . PHE A 1 85 ? 2.376 0.756 -9.471 1.00 90.62 85 PHE A O 1
ATOM 659 N N . TYR A 1 86 ? 3.897 1.563 -10.921 1.00 90.88 86 TYR A N 1
ATOM 660 C CA . TYR A 1 86 ? 4.138 2.799 -10.187 1.00 90.88 86 TYR A CA 1
ATOM 661 C C . TYR A 1 86 ? 2.859 3.643 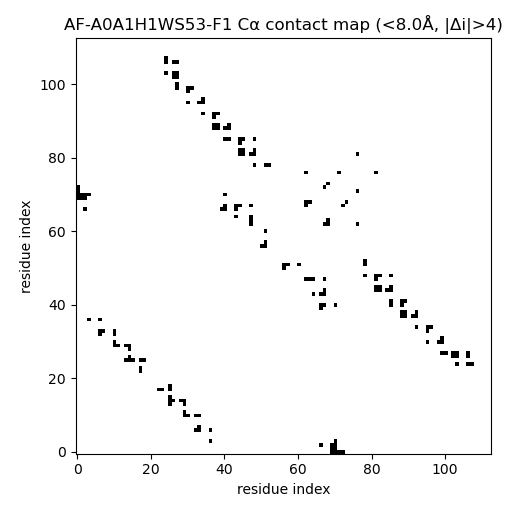-10.109 1.00 90.88 86 TYR A C 1
ATOM 663 O O . TYR A 1 86 ? 2.413 3.943 -9.001 1.00 90.88 86 TYR A O 1
ATOM 671 N N . GLU A 1 87 ? 2.207 3.941 -11.233 1.00 92.62 87 GLU A N 1
ATOM 672 C CA . GLU A 1 87 ? 0.950 4.702 -11.252 1.00 92.62 87 GLU A CA 1
ATOM 673 C C . GLU A 1 87 ? -0.147 4.018 -10.431 1.00 92.62 87 GLU A C 1
ATOM 675 O O . GLU A 1 87 ? -0.795 4.648 -9.590 1.00 92.62 87 GLU A O 1
ATOM 680 N N . GLN A 1 88 ? -0.306 2.701 -10.587 1.00 92.81 88 GLN A N 1
ATOM 681 C CA . GLN A 1 88 ? -1.268 1.931 -9.805 1.00 92.81 88 GLN A CA 1
ATOM 682 C C . GLN A 1 88 ? -1.003 2.059 -8.297 1.00 92.81 88 GLN A C 1
ATOM 684 O O . GLN A 1 88 ? -1.937 2.236 -7.513 1.00 92.81 88 GLN A O 1
ATOM 689 N N . SER A 1 89 ? 0.263 2.018 -7.875 1.00 92.62 89 SER A N 1
ATOM 690 C CA . SER A 1 89 ? 0.628 2.177 -6.464 1.00 92.62 89 SER A CA 1
ATOM 691 C C . SER A 1 89 ? 0.339 3.584 -5.921 1.00 92.62 89 SER A C 1
ATOM 693 O O . SER A 1 89 ? -0.007 3.712 -4.745 1.00 92.62 89 SER A O 1
ATOM 695 N N . VAL A 1 90 ? 0.400 4.634 -6.755 1.00 94.31 90 VAL A N 1
ATOM 696 C CA . VAL A 1 90 ? -0.032 5.992 -6.371 1.00 94.31 90 VAL A CA 1
ATOM 697 C C . VAL A 1 90 ? -1.526 5.984 -6.053 1.00 94.31 90 VAL A C 1
ATOM 699 O O . VAL A 1 90 ? -1.924 6.369 -4.951 1.00 94.31 90 VAL A O 1
ATOM 702 N N . PHE A 1 91 ? -2.352 5.481 -6.975 1.00 96.19 91 PHE A N 1
ATOM 703 C CA . PHE A 1 91 ? -3.804 5.433 -6.787 1.00 96.19 91 PHE A CA 1
ATOM 704 C C . PHE A 1 91 ? -4.213 4.571 -5.589 1.00 96.19 91 PHE A C 1
ATOM 706 O O . PHE A 1 91 ? -5.079 4.977 -4.813 1.00 96.19 91 PHE A O 1
ATOM 713 N N . ILE A 1 92 ? -3.561 3.421 -5.385 1.00 94.81 92 ILE A N 1
ATOM 714 C CA . ILE A 1 92 ? -3.795 2.565 -4.212 1.00 94.81 92 ILE A CA 1
ATOM 715 C C . ILE A 1 92 ? -3.443 3.308 -2.920 1.00 94.81 92 ILE A C 1
ATOM 717 O O . ILE A 1 92 ? -4.214 3.258 -1.963 1.00 94.81 92 ILE A O 1
ATOM 721 N N . THR A 1 93 ? -2.320 4.030 -2.884 1.00 95.94 93 THR A N 1
ATOM 722 C CA . THR A 1 93 ? -1.918 4.805 -1.700 1.00 95.94 93 THR A CA 1
ATOM 723 C C . THR A 1 93 ? -2.965 5.863 -1.358 1.00 95.94 93 THR A C 1
ATOM 725 O O . THR A 1 93 ? -3.406 5.939 -0.212 1.00 95.94 93 THR A O 1
ATOM 728 N N . ILE A 1 94 ? -3.422 6.627 -2.356 1.00 96.88 94 ILE A N 1
ATOM 729 C CA . ILE A 1 94 ? -4.469 7.642 -2.181 1.00 96.88 94 ILE A CA 1
ATOM 730 C C . ILE A 1 94 ? -5.765 6.994 -1.676 1.00 96.88 94 ILE A C 1
ATOM 732 O O . ILE A 1 94 ? -6.349 7.459 -0.697 1.00 96.88 94 ILE A O 1
ATOM 736 N N . ALA A 1 95 ? -6.196 5.889 -2.289 1.00 97.31 95 ALA A N 1
ATOM 737 C CA . ALA A 1 95 ? -7.390 5.165 -1.863 1.00 97.31 95 ALA A CA 1
ATOM 738 C C . ALA A 1 95 ? -7.281 4.686 -0.405 1.00 97.31 95 ALA A C 1
ATOM 740 O O . ALA A 1 95 ? -8.219 4.858 0.375 1.00 97.31 95 ALA A O 1
ATOM 741 N N . LEU A 1 96 ? -6.125 4.150 0.000 1.00 96.94 96 LEU A N 1
ATOM 742 C CA . LEU A 1 96 ? -5.878 3.714 1.376 1.00 96.94 96 LEU A CA 1
ATOM 743 C C . LEU A 1 96 ? -5.918 4.872 2.382 1.00 96.94 96 LEU A C 1
ATOM 745 O O . LEU A 1 96 ? -6.393 4.674 3.499 1.00 96.94 96 LEU A O 1
ATOM 749 N N . MET A 1 97 ? -5.487 6.079 2.002 1.00 97.50 97 MET A N 1
ATOM 750 C CA . MET A 1 97 ? -5.626 7.266 2.856 1.00 97.50 97 MET A CA 1
ATOM 751 C C . MET A 1 97 ? -7.097 7.609 3.117 1.00 97.50 97 MET A C 1
ATOM 753 O O . MET A 1 97 ? -7.468 7.880 4.259 1.00 97.50 97 MET A O 1
ATOM 757 N N . PHE A 1 98 ? -7.961 7.533 2.099 1.00 97.81 98 PHE A N 1
ATOM 758 C CA . PHE A 1 98 ? -9.403 7.710 2.298 1.00 97.81 98 PHE A CA 1
ATOM 759 C C . PHE A 1 98 ? -9.992 6.597 3.169 1.00 97.81 98 PHE A C 1
ATOM 761 O O . PHE A 1 98 ? -10.716 6.884 4.124 1.00 97.81 98 PHE A O 1
ATOM 768 N N . VAL A 1 99 ? -9.643 5.335 2.894 1.00 97.38 99 VAL A N 1
ATOM 769 C CA . VAL A 1 99 ? -10.077 4.183 3.703 1.00 97.38 99 VAL A CA 1
ATOM 770 C C . VAL A 1 99 ? -9.679 4.361 5.167 1.00 97.38 99 VAL A C 1
ATOM 772 O O . VAL A 1 99 ? -10.500 4.109 6.044 1.00 97.38 99 VAL A O 1
ATOM 775 N N . TYR A 1 100 ? -8.469 4.849 5.449 1.00 97.56 100 TYR A N 1
ATOM 776 C CA . TYR A 1 100 ? -8.026 5.139 6.812 1.00 97.56 100 TYR A CA 1
ATOM 777 C C . TYR A 1 100 ? -8.970 6.114 7.521 1.00 97.56 100 TYR A C 1
ATOM 779 O O . TYR A 1 100 ? -9.423 5.825 8.628 1.00 97.56 100 TYR A O 1
ATOM 787 N N . VAL A 1 101 ? -9.316 7.232 6.874 1.00 97.38 101 VAL A N 1
ATOM 788 C CA . VAL A 1 101 ? -10.230 8.232 7.447 1.00 97.38 101 VAL A CA 1
ATOM 789 C C . VAL A 1 101 ? -11.607 7.620 7.712 1.00 97.38 101 VAL A C 1
ATOM 791 O O . VAL A 1 101 ? -12.149 7.783 8.806 1.00 97.38 101 VAL A O 1
ATOM 794 N N . PHE A 1 102 ? -12.159 6.859 6.761 1.00 97.19 102 PHE A N 1
ATOM 795 C CA . PHE A 1 102 ? -13.448 6.183 6.938 1.00 97.19 102 PHE A CA 1
ATOM 796 C C . PHE A 1 102 ? -13.432 5.173 8.088 1.00 97.19 102 PHE A C 1
ATOM 798 O O . PHE A 1 102 ? -14.323 5.200 8.940 1.00 97.19 102 PHE A O 1
ATOM 805 N N . VAL A 1 103 ? -12.415 4.314 8.151 1.00 96.50 103 VAL A N 1
ATOM 806 C CA . VAL A 1 103 ? -12.276 3.310 9.212 1.00 96.50 103 VAL A CA 1
ATOM 807 C C . VAL A 1 103 ? -12.119 3.982 10.573 1.00 96.50 103 VAL A C 1
ATOM 809 O O . VAL A 1 103 ? -12.805 3.596 11.518 1.00 96.50 103 VAL A O 1
ATOM 812 N N . LEU A 1 104 ? -11.300 5.031 10.669 1.00 96.38 104 LEU A N 1
ATOM 813 C CA . LEU A 1 104 ? -11.115 5.777 11.911 1.00 96.38 104 LEU A CA 1
ATOM 814 C C . LEU A 1 104 ? -12.426 6.416 12.395 1.00 96.38 104 LEU A C 1
ATOM 816 O O . LEU A 1 104 ? -12.746 6.332 13.583 1.00 96.38 104 LEU A O 1
ATOM 820 N N . MET A 1 105 ? -13.214 7.012 11.492 1.00 95.94 105 MET A N 1
ATOM 821 C CA . MET A 1 105 ? -14.529 7.570 11.833 1.00 95.94 105 MET A CA 1
ATOM 822 C C . MET A 1 105 ? -15.488 6.496 12.360 1.00 95.94 105 MET A C 1
ATOM 824 O O . MET A 1 105 ? -16.186 6.726 13.349 1.00 95.94 105 MET A O 1
ATOM 828 N N . ILE A 1 106 ? -15.522 5.325 11.718 1.00 95.25 106 ILE A N 1
ATOM 829 C CA . ILE A 1 106 ? -16.380 4.206 12.125 1.00 95.25 106 ILE A CA 1
ATOM 830 C C . ILE A 1 106 ? -15.963 3.685 13.504 1.00 95.25 106 ILE A C 1
ATOM 832 O O . ILE A 1 106 ? -16.803 3.593 14.399 1.00 95.25 106 ILE A O 1
ATOM 836 N N . GLU A 1 107 ? -14.676 3.400 13.711 1.00 93.38 107 GLU A N 1
ATOM 837 C CA . GLU A 1 107 ? -14.179 2.905 14.999 1.00 93.38 107 GLU A CA 1
ATOM 838 C C . GLU A 1 107 ? -14.401 3.916 16.133 1.00 93.38 107 GLU A C 1
ATOM 840 O O . GLU A 1 107 ? -14.766 3.526 17.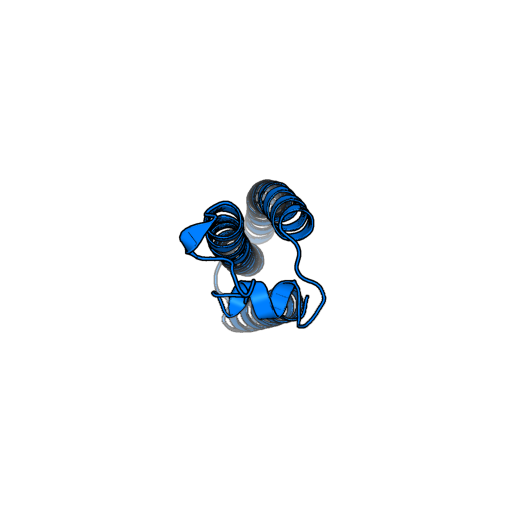243 1.00 93.38 107 GLU A O 1
ATOM 845 N N . SER A 1 108 ? -14.263 5.215 15.853 1.00 92.00 108 SER A N 1
ATOM 846 C CA . 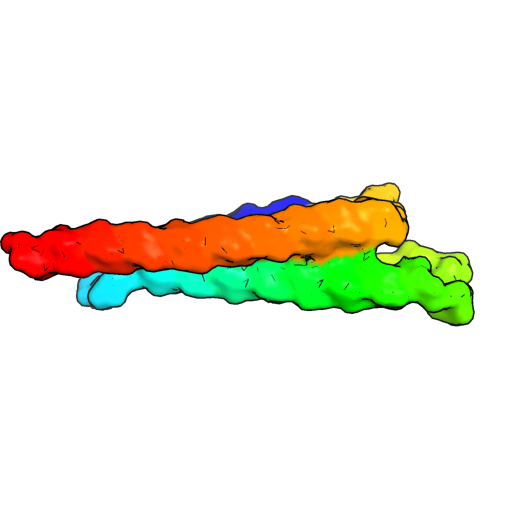SER A 1 108 ? -14.538 6.280 16.829 1.00 92.00 108 SER A CA 1
ATOM 847 C C . SER A 1 108 ? -16.003 6.326 17.254 1.00 92.00 108 SER A C 1
ATOM 849 O O . SER A 1 108 ? -16.296 6.526 18.430 1.00 92.00 108 SER A O 1
ATOM 851 N N . ARG A 1 109 ? -16.941 6.084 16.331 1.00 91.81 109 ARG A N 1
ATOM 852 C CA . ARG A 1 109 ? -18.373 6.027 16.662 1.00 91.81 109 ARG A CA 1
ATOM 853 C C . ARG A 1 109 ? -18.747 4.786 17.464 1.00 91.81 109 ARG A C 1
ATOM 855 O O . ARG A 1 109 ? -19.628 4.876 18.309 1.00 91.81 109 ARG A O 1
ATOM 862 N N . ILE A 1 110 ? -18.106 3.647 17.196 1.00 86.88 110 ILE A N 1
ATOM 863 C CA . ILE A 1 110 ? -18.364 2.396 17.924 1.00 86.88 110 ILE A CA 1
ATOM 864 C C . ILE A 1 110 ? -17.867 2.501 19.366 1.00 86.88 110 ILE A C 1
ATOM 866 O O . ILE A 1 110 ? -18.547 2.032 20.263 1.00 86.88 110 ILE A O 1
ATOM 870 N N . LYS A 1 111 ? -16.712 3.132 19.595 1.00 75.12 111 LYS A N 1
ATOM 871 C CA . LYS A 1 111 ? -16.137 3.267 20.940 1.00 75.12 111 LYS A CA 1
ATOM 872 C C . LYS A 1 111 ? -16.874 4.274 21.834 1.00 75.12 111 LYS A C 1
ATOM 874 O O . LYS A 1 111 ? -16.809 4.158 23.051 1.00 75.12 111 LYS A O 1
ATOM 879 N N . ASN A 1 112 ? -17.531 5.271 21.239 1.00 63.00 112 ASN A N 1
ATOM 880 C CA . ASN A 1 112 ? -18.323 6.270 21.966 1.00 63.00 112 ASN A CA 1
ATOM 881 C C . ASN A 1 112 ? -19.763 5.805 22.274 1.00 63.00 112 ASN A C 1
ATOM 883 O O . ASN A 1 112 ? -20.536 6.586 22.827 1.00 63.00 112 ASN A O 1
ATOM 887 N N . LYS A 1 113 ? -20.134 4.581 21.882 1.00 51.53 113 LYS A N 1
ATOM 888 C CA . LYS A 1 113 ? -21.381 3.908 22.263 1.00 51.53 113 LYS A CA 1
ATOM 889 C C . LYS A 1 113 ? -21.091 2.846 23.313 1.00 51.53 113 LYS A C 1
ATOM 891 O O . LYS A 1 113 ? -21.977 2.662 24.171 1.00 51.53 113 LYS A O 1
#

Foldseek 3Di:
DQLLVVLVVVLVVQLVVCVVVVHQLSNLVSLVSSLVSLVVQLVLLVVLLVQLPDPVNPPPSDRPDPSPCSVQPPPRDDSVVSVVSNVVSVVVSVVSVVVSVVSNVVSVVVVVD

Secondary structure (DSSP, 8-state):
-HHHHHHHHHHHHHHHHHHHTT-SSHHHHHHHHHHHHHHHHHHHHHHHHHHHT-GGG-SS-----HHHHHHH-TT---HHHHHHHHHHHHHHHHHHHHHHHHHHHHHHHHHT-

pLDDT: mean 87.73, std 11.4, range [51.53, 97.81]

Solvent-accessible surface area (backbone atoms only — not comparable to full-atom values): 5948 Å² total; per-residue (Å²): 72,61,50,60,53,52,40,52,52,51,22,52,51,49,22,50,52,28,52,75,67,69,44,83,55,26,63,29,56,20,39,50,49,42,36,52,49,29,47,54,50,26,54,35,20,47,54,48,30,59,50,64,70,38,76,94,72,48,94,62,85,64,84,84,37,72,64,36,36,37,45,56,42,84,97,58,74,47,56,69,52,30,46,54,54,23,54,51,28,50,54,50,32,55,50,41,54,53,49,29,53,54,43,41,54,51,46,54,56,60,72,77,104